Protein AF-A0A7X8FBY0-F1 (afdb_monomer_lite)

pLDDT: mean 75.41, std 21.43, range [30.16, 93.81]

Sequence (161 aa):
MIGLVAEMVIEIESGRVVACEIVNTEKQFLGFVPSEGILTFGRDVLVVDEKIDDLLIESLDQLSEDKLSEGTQEEEEEQSEIEVEAVQVPSEESSSLPQGDGASLFEERQKQFLIGKKVTRTVFSDAGEMLAQEGDIVNLELLEKARVAGKFIELTASVDV

Secondary structure (DSSP, 8-state):
---EEEEEEE-TTT--EEEEEEE-TT--EEEEEEGGGEEEE-SS-EEE-TTGGGT-BS-GGG--S------------------------------------HHHHHHHHHHHHHTTPBBSS-EE-TTS-EEE-TTPBP-HHHHHHHHHTT-HHHHHHTB--

Structure (mmCIF, N/CA/C/O backbone):
data_AF-A0A7X8FBY0-F1
#
_entry.id   AF-A0A7X8FBY0-F1
#
loop_
_atom_site.group_PDB
_atom_site.id
_atom_site.type_symbol
_atom_site.label_atom_id
_atom_site.label_alt_id
_atom_site.label_comp_id
_atom_site.label_asym_id
_atom_site.label_entity_id
_atom_site.label_seq_id
_atom_site.pdbx_PDB_ins_code
_atom_site.Cartn_x
_atom_site.Cartn_y
_atom_site.Cartn_z
_atom_site.occupancy
_atom_site.B_iso_or_equiv
_atom_site.auth_seq_id
_atom_site.auth_comp_id
_atom_site.auth_asym_id
_atom_site.auth_atom_id
_atom_site.pdbx_PDB_model_num
ATOM 1 N N . MET A 1 1 ? -13.975 11.716 13.683 1.00 78.94 1 MET A N 1
ATOM 2 C CA . MET A 1 1 ? -12.783 11.274 12.930 1.00 78.94 1 MET A CA 1
ATOM 3 C C . MET A 1 1 ? -11.763 10.885 13.975 1.00 78.94 1 MET A C 1
ATOM 5 O O . MET A 1 1 ? -11.461 11.733 14.802 1.00 78.94 1 MET A O 1
ATOM 9 N N . ILE A 1 2 ? -11.342 9.622 13.986 1.00 83.19 2 ILE A N 1
ATOM 10 C CA . ILE A 1 2 ? -10.458 9.061 15.024 1.00 83.19 2 ILE A CA 1
ATOM 11 C C . ILE A 1 2 ? -8.972 9.353 14.769 1.00 83.19 2 ILE A C 1
ATOM 13 O O . ILE A 1 2 ? -8.173 9.361 15.691 1.00 83.19 2 ILE A O 1
ATOM 17 N N . GLY A 1 3 ? -8.611 9.648 13.520 1.00 90.75 3 GLY A N 1
ATOM 18 C CA . GLY A 1 3 ? -7.243 9.942 13.115 1.00 90.75 3 GLY A CA 1
ATOM 19 C C . GLY A 1 3 ? -7.079 9.842 11.604 1.00 90.75 3 GLY A C 1
ATOM 20 O O . GLY A 1 3 ? -8.063 9.838 10.856 1.00 90.75 3 GLY A O 1
ATOM 21 N N . LEU A 1 4 ? -5.826 9.764 11.173 1.00 92.75 4 LEU A N 1
ATOM 22 C CA . LEU A 1 4 ? -5.403 9.529 9.799 1.00 92.75 4 LEU A CA 1
ATOM 23 C C . LEU A 1 4 ? -4.729 8.159 9.724 1.00 92.75 4 LEU A C 1
ATOM 25 O O . LEU A 1 4 ? -3.999 7.783 10.637 1.00 92.75 4 LEU A O 1
ATOM 29 N N . VAL A 1 5 ? -4.958 7.428 8.635 1.00 93.75 5 VAL A N 1
ATOM 30 C CA . VAL A 1 5 ? -4.250 6.167 8.385 1.00 93.75 5 VAL A CA 1
ATOM 31 C C . VAL A 1 5 ? -2.848 6.498 7.875 1.00 93.75 5 VAL A C 1
ATOM 33 O O . VAL A 1 5 ? -2.721 7.146 6.835 1.00 93.75 5 VAL A O 1
ATOM 36 N N . ALA A 1 6 ? -1.815 6.085 8.608 1.00 93.50 6 ALA A N 1
ATOM 37 C CA . ALA A 1 6 ? -0.418 6.293 8.231 1.00 93.50 6 ALA A CA 1
ATOM 38 C C . ALA A 1 6 ? 0.124 5.132 7.388 1.00 93.50 6 ALA A C 1
ATOM 40 O O . ALA A 1 6 ? 0.654 5.358 6.300 1.00 93.50 6 ALA A O 1
ATOM 41 N N . GLU A 1 7 ? -0.065 3.896 7.856 1.00 91.56 7 GLU A N 1
ATOM 42 C CA . GLU A 1 7 ? 0.390 2.674 7.188 1.00 91.56 7 GLU A CA 1
ATOM 43 C C . GLU A 1 7 ? -0.685 1.575 7.241 1.00 91.56 7 GLU A C 1
ATOM 45 O O . GLU A 1 7 ? -1.546 1.548 8.123 1.00 91.56 7 GLU A O 1
ATOM 50 N N . MET A 1 8 ? -0.639 0.656 6.272 1.00 93.00 8 MET A N 1
ATOM 51 C CA . MET A 1 8 ? -1.439 -0.570 6.263 1.00 93.00 8 MET A CA 1
ATOM 52 C C . MET A 1 8 ? -0.511 -1.765 6.402 1.00 93.00 8 MET A C 1
ATOM 54 O O . MET A 1 8 ? 0.434 -1.924 5.630 1.00 93.00 8 MET A O 1
ATOM 58 N N . VAL A 1 9 ? -0.815 -2.626 7.360 1.00 92.38 9 VAL A N 1
ATOM 59 C CA . VAL A 1 9 ? -0.072 -3.855 7.597 1.00 92.38 9 VAL A CA 1
ATOM 60 C C . VAL A 1 9 ? -0.722 -4.953 6.772 1.00 92.38 9 VAL A C 1
ATOM 62 O O . VAL A 1 9 ? -1.929 -5.183 6.876 1.00 92.38 9 VAL A O 1
ATOM 65 N N . ILE A 1 10 ? 0.071 -5.616 5.935 1.00 93.00 10 ILE A N 1
ATOM 66 C CA . ILE A 1 10 ? -0.398 -6.647 5.008 1.00 93.00 10 ILE A CA 1
ATOM 67 C C . ILE A 1 10 ? 0.322 -7.953 5.326 1.00 93.00 10 ILE A C 1
ATOM 69 O O . ILE A 1 10 ? 1.550 -7.995 5.391 1.00 93.00 10 ILE A O 1
ATOM 73 N N . GLU A 1 11 ? -0.444 -9.026 5.498 1.00 91.19 11 GLU A N 1
ATOM 74 C CA . GLU A 1 11 ? 0.100 -10.374 5.614 1.00 91.19 11 GLU A CA 1
ATOM 75 C C . GLU A 1 11 ? 0.651 -10.829 4.258 1.00 91.19 11 GLU A C 1
ATOM 77 O O . GLU A 1 11 ? -0.060 -10.835 3.253 1.00 91.19 11 GLU A O 1
ATOM 82 N N . ILE A 1 12 ? 1.922 -11.231 4.225 1.00 89.25 12 ILE A N 1
ATOM 83 C CA . ILE A 1 12 ? 2.640 -11.522 2.975 1.00 89.25 12 ILE A CA 1
ATOM 84 C C . ILE A 1 12 ? 2.080 -12.766 2.273 1.00 89.25 12 ILE A C 1
ATOM 86 O O . ILE A 1 12 ? 2.017 -12.800 1.045 1.00 89.25 12 ILE A O 1
ATOM 90 N N . GLU A 1 13 ? 1.654 -13.779 3.030 1.00 90.88 13 GLU A N 1
ATOM 91 C CA . GLU A 1 13 ? 1.165 -15.034 2.452 1.00 90.88 13 GLU A CA 1
ATOM 92 C C . GLU A 1 13 ? -0.209 -14.878 1.789 1.00 90.88 13 GLU A C 1
ATOM 94 O O . GLU A 1 13 ? -0.425 -15.362 0.677 1.00 90.88 13 GLU A O 1
ATOM 99 N N . SER A 1 14 ? -1.144 -14.194 2.456 1.00 93.12 14 SER A N 1
ATOM 100 C CA . SER A 1 14 ? -2.525 -14.059 1.980 1.00 93.12 14 SER A CA 1
ATOM 101 C C . SER A 1 14 ? -2.784 -12.769 1.196 1.00 93.12 14 SER A C 1
ATOM 103 O O . SER A 1 14 ? -3.790 -12.670 0.489 1.00 93.12 14 SER A O 1
ATOM 105 N N . GLY A 1 15 ? -1.908 -11.770 1.337 1.00 89.75 15 GLY A N 1
ATOM 106 C CA . GLY A 1 15 ? -2.103 -10.415 0.827 1.00 89.75 15 GLY A CA 1
ATOM 107 C C . GLY A 1 15 ? -3.222 -9.643 1.533 1.00 89.75 15 GLY A C 1
ATOM 108 O O . GLY A 1 15 ? -3.656 -8.606 1.029 1.00 89.75 15 GLY A O 1
ATOM 109 N N . ARG A 1 16 ? -3.742 -10.140 2.663 1.00 91.25 16 ARG A N 1
ATOM 110 C CA . ARG A 1 16 ? -4.819 -9.480 3.409 1.00 91.25 16 ARG A CA 1
ATOM 111 C C . ARG A 1 16 ? -4.270 -8.357 4.275 1.00 91.25 16 ARG A C 1
ATOM 113 O O . ARG A 1 16 ? -3.203 -8.476 4.868 1.00 91.25 16 ARG A O 1
ATOM 120 N N . VAL A 1 17 ? -5.045 -7.282 4.382 1.00 93.12 17 VAL A N 1
ATOM 121 C CA . VAL A 1 17 ? -4.794 -6.231 5.372 1.00 93.12 17 VAL A CA 1
ATOM 122 C C . VAL A 1 17 ? -5.112 -6.806 6.747 1.00 93.12 17 VAL A C 1
ATOM 124 O O . VAL A 1 17 ? -6.237 -7.246 6.965 1.00 93.12 17 VAL A O 1
ATOM 127 N N . VAL A 1 18 ? -4.138 -6.799 7.654 1.00 92.88 18 VAL A N 1
ATOM 128 C CA . VAL A 1 18 ? -4.307 -7.289 9.031 1.00 92.88 18 VAL A CA 1
ATOM 129 C C . VAL A 1 18 ? -4.634 -6.159 9.995 1.00 92.88 18 VAL A C 1
ATOM 131 O O . VAL A 1 18 ? -5.464 -6.342 10.882 1.00 92.88 18 VAL A O 1
ATOM 134 N N . ALA A 1 19 ? -4.049 -4.978 9.786 1.00 93.19 19 ALA A N 1
ATOM 135 C CA . ALA A 1 19 ? -4.277 -3.799 10.611 1.00 93.19 19 ALA A CA 1
ATOM 136 C C . ALA A 1 19 ? -3.927 -2.502 9.864 1.00 93.19 19 ALA A C 1
ATOM 138 O O . ALA A 1 19 ? -3.228 -2.518 8.850 1.00 93.19 19 ALA A O 1
ATOM 139 N N . CYS A 1 20 ? -4.405 -1.373 10.378 1.00 93.31 20 CYS A N 1
ATOM 140 C CA . CYS A 1 20 ? -4.071 -0.027 9.916 1.00 93.31 20 CYS A CA 1
ATOM 141 C C . CYS A 1 20 ? -3.468 0.780 11.067 1.00 93.31 20 CYS A C 1
ATOM 143 O O . CYS A 1 20 ? -4.052 0.836 12.144 1.00 93.31 20 CYS A O 1
ATOM 145 N N . GLU A 1 21 ? -2.330 1.426 10.834 1.00 93.25 21 GLU A N 1
ATOM 146 C CA . GLU A 1 21 ? -1.730 2.364 11.780 1.00 93.25 21 GLU A CA 1
ATOM 147 C C . GLU A 1 21 ? -2.497 3.687 11.755 1.00 93.25 21 GLU A C 1
ATOM 149 O O . GLU A 1 21 ? -2.661 4.297 10.693 1.00 93.25 21 GLU A O 1
ATOM 154 N N . ILE A 1 22 ? -2.944 4.139 12.923 1.00 92.81 22 ILE A N 1
ATOM 155 C CA . ILE A 1 22 ? -3.653 5.400 13.099 1.00 92.81 22 ILE A CA 1
ATOM 156 C C . ILE A 1 22 ? -2.742 6.409 13.789 1.00 92.81 22 ILE A C 1
ATOM 158 O O . ILE A 1 22 ? -2.128 6.131 14.820 1.00 92.81 22 ILE A O 1
ATOM 162 N N . VAL A 1 23 ? -2.708 7.614 13.226 1.00 93.25 23 VAL A N 1
ATOM 163 C CA . VAL A 1 23 ? -2.002 8.768 13.782 1.00 93.25 23 VAL A CA 1
ATOM 164 C C . VAL A 1 23 ? -2.946 9.949 13.974 1.00 93.25 23 VAL A C 1
ATOM 166 O O . VAL A 1 23 ? -3.963 10.079 13.285 1.00 93.25 23 VAL A O 1
ATOM 169 N N . ASN A 1 24 ? -2.605 10.855 14.889 1.00 92.00 24 ASN A N 1
ATOM 170 C CA . ASN A 1 24 ? -3.317 12.128 15.005 1.00 92.00 24 ASN A CA 1
ATOM 171 C C . ASN A 1 24 ? -2.918 13.122 13.891 1.00 92.00 24 ASN A C 1
ATOM 173 O O . ASN A 1 24 ? -2.074 12.855 13.033 1.00 92.00 24 ASN A O 1
ATOM 177 N N . THR A 1 25 ? -3.507 14.319 13.924 1.00 90.00 25 THR A N 1
ATOM 178 C CA . THR A 1 25 ? -3.203 15.416 12.986 1.00 90.00 25 THR A CA 1
ATOM 179 C C . THR A 1 25 ? -1.739 15.875 13.040 1.00 90.00 25 THR A C 1
ATOM 181 O O . THR A 1 25 ? -1.224 16.417 12.064 1.00 90.00 25 THR A O 1
ATOM 184 N N . GLU A 1 26 ? -1.054 15.641 14.158 1.00 91.44 26 GLU A N 1
ATOM 185 C CA . GLU A 1 26 ? 0.365 15.948 14.370 1.00 91.44 26 GLU A CA 1
ATOM 186 C C . GLU A 1 26 ? 1.282 14.759 14.022 1.00 91.44 26 GLU A C 1
ATOM 188 O O . GLU A 1 26 ? 2.479 14.803 14.297 1.00 91.44 26 GLU A O 1
ATOM 193 N N . LYS A 1 27 ? 0.738 13.714 13.375 1.00 85.56 27 LYS A N 1
ATOM 194 C CA . LYS A 1 27 ? 1.422 12.460 13.008 1.00 85.56 27 LYS A CA 1
ATOM 195 C C . LYS A 1 27 ? 1.959 11.659 14.198 1.00 85.56 27 LYS A C 1
ATOM 197 O O . LYS A 1 27 ? 2.891 10.876 14.042 1.00 85.56 27 LYS A O 1
ATOM 202 N N . GLN A 1 28 ? 1.399 11.854 15.384 1.00 89.19 28 GLN A N 1
ATOM 203 C CA . GLN A 1 28 ? 1.769 11.065 16.549 1.00 89.19 28 GLN A CA 1
ATOM 204 C C . GLN A 1 28 ? 1.030 9.731 16.566 1.00 89.19 28 GLN A C 1
ATOM 206 O O . GLN A 1 28 ? -0.163 9.669 16.261 1.00 89.19 28 GLN A O 1
ATOM 211 N N . PHE A 1 29 ? 1.782 8.725 17.012 1.00 89.38 29 PHE A N 1
ATOM 212 C CA . PHE A 1 29 ? 1.365 7.407 17.477 1.00 89.38 29 PHE A CA 1
ATOM 213 C C . PHE A 1 29 ? -0.017 7.365 18.140 1.00 89.38 29 PHE A C 1
ATOM 215 O O . PHE A 1 29 ? -0.072 7.836 19.272 1.00 89.38 29 PHE A O 1
ATOM 222 N N . LEU A 1 30 ? -1.088 6.835 17.530 1.00 89.00 30 LEU A N 1
ATOM 223 C CA . LEU A 1 30 ? -2.338 6.569 18.268 1.00 89.00 30 LEU A CA 1
ATOM 224 C C . LEU A 1 30 ? -2.573 5.083 18.542 1.00 89.00 30 LEU A C 1
ATOM 226 O O . LEU A 1 30 ? -3.097 4.749 19.597 1.00 89.00 30 LEU A O 1
ATOM 230 N N . GLY A 1 31 ? -2.198 4.207 17.614 1.00 89.50 31 GLY A N 1
ATOM 231 C CA . GLY A 1 31 ? -2.413 2.769 17.748 1.00 89.50 31 GLY A CA 1
ATOM 232 C C . GLY A 1 31 ? -2.680 2.099 16.408 1.00 89.50 31 GLY A C 1
ATOM 233 O O . GLY A 1 31 ? -2.781 2.753 15.367 1.00 89.50 31 GLY A O 1
ATOM 234 N N . PHE A 1 32 ? -2.838 0.782 16.438 1.00 91.50 32 PHE A N 1
ATOM 235 C CA . PHE A 1 32 ? -3.289 -0.004 15.300 1.00 91.50 32 PHE A CA 1
ATOM 236 C C . PHE A 1 32 ? -4.769 -0.341 15.432 1.00 91.50 32 PHE A C 1
ATOM 238 O O . PHE A 1 32 ? -5.240 -0.746 16.491 1.00 91.50 32 PHE A O 1
ATOM 245 N N . VAL A 1 33 ? -5.480 -0.231 14.316 1.00 92.75 33 VAL A N 1
ATOM 246 C CA . VAL A 1 33 ? -6.843 -0.727 14.147 1.00 92.75 33 VAL A CA 1
ATOM 247 C C . VAL A 1 33 ? -6.784 -2.074 13.427 1.00 92.75 33 VAL A C 1
ATOM 249 O O . VAL A 1 33 ? -6.405 -2.099 12.251 1.00 92.75 33 VAL A O 1
ATOM 252 N N . PRO A 1 34 ? -7.156 -3.188 14.081 1.00 91.94 34 PRO A N 1
ATOM 253 C CA . PRO A 1 34 ? -7.252 -4.492 13.437 1.00 91.94 34 PRO A CA 1
ATOM 254 C C . PRO A 1 34 ? -8.282 -4.493 12.306 1.00 91.94 34 PRO A C 1
ATOM 256 O O . PRO A 1 34 ? -9.298 -3.799 12.366 1.00 91.94 34 PRO A O 1
ATOM 259 N N . SER A 1 35 ? -8.051 -5.321 11.290 1.00 90.38 35 SER A N 1
ATOM 260 C CA . SER A 1 35 ? -8.943 -5.464 10.131 1.00 90.38 35 SER A CA 1
ATOM 261 C C . SER A 1 35 ? -10.376 -5.867 10.493 1.00 90.38 35 SER A C 1
ATOM 263 O O . SER A 1 35 ? -11.305 -5.498 9.780 1.00 90.38 35 SER A O 1
ATOM 265 N N . GLU A 1 36 ? -10.567 -6.544 11.626 1.00 88.62 36 GLU A N 1
ATOM 266 C CA . GLU A 1 36 ? -11.873 -6.920 12.184 1.00 88.62 36 GLU A CA 1
ATOM 267 C C . GLU A 1 36 ? -12.714 -5.709 12.608 1.00 88.62 36 GLU A C 1
ATOM 269 O O . GLU A 1 36 ? -13.938 -5.734 12.495 1.00 88.62 36 GLU A O 1
ATOM 274 N N . GLY A 1 37 ? -12.062 -4.631 13.056 1.00 88.00 37 GLY A N 1
ATOM 275 C CA . GLY A 1 37 ? -12.710 -3.370 13.414 1.00 88.00 37 GLY A CA 1
ATOM 276 C C . GLY A 1 37 ? -12.992 -2.463 12.212 1.00 88.00 37 GLY A C 1
ATOM 277 O O . GLY A 1 37 ? -13.576 -1.392 12.380 1.00 88.00 37 GLY A O 1
ATOM 278 N N . ILE A 1 38 ? -12.581 -2.855 10.999 1.00 91.88 38 ILE A N 1
ATOM 279 C CA . ILE A 1 38 ? -12.749 -2.064 9.777 1.00 91.88 38 ILE A CA 1
ATOM 280 C C . ILE A 1 38 ? -14.000 -2.524 9.028 1.00 91.88 38 ILE A C 1
ATOM 282 O O . ILE A 1 38 ? -14.086 -3.643 8.530 1.00 91.88 38 ILE A O 1
ATOM 286 N N . LEU A 1 39 ? -14.956 -1.612 8.866 1.00 92.38 39 LEU A N 1
ATOM 287 C CA . LEU A 1 39 ? -16.210 -1.871 8.162 1.00 92.38 39 LEU A CA 1
ATOM 288 C C . LEU A 1 39 ? -16.087 -1.642 6.655 1.00 92.38 39 LEU A C 1
ATOM 290 O O . LEU A 1 39 ? -16.737 -2.321 5.859 1.00 92.38 39 LEU A O 1
ATOM 294 N N . THR A 1 40 ? -15.318 -0.638 6.224 1.00 93.81 40 THR A N 1
ATOM 295 C CA . THR A 1 40 ? -15.180 -0.306 4.797 1.00 93.81 40 THR A CA 1
ATOM 296 C C . THR A 1 40 ? -13.866 0.407 4.492 1.00 93.81 40 THR A C 1
ATOM 298 O O . THR A 1 40 ? -13.507 1.386 5.146 1.00 93.81 40 THR A O 1
ATOM 301 N N . PHE A 1 41 ? -13.212 -0.027 3.413 1.00 93.75 41 PHE A N 1
ATOM 302 C CA . PHE A 1 41 ? -12.084 0.663 2.791 1.00 93.75 41 PHE A CA 1
ATOM 303 C C . PHE A 1 41 ? -12.585 1.558 1.653 1.00 93.75 41 PHE A C 1
ATOM 305 O O . PHE A 1 41 ? -12.887 1.088 0.554 1.00 93.75 41 PHE A O 1
ATOM 312 N N . GLY A 1 42 ? -12.719 2.854 1.924 1.00 92.44 42 GLY A N 1
ATOM 313 C CA . GLY A 1 42 ? -12.993 3.861 0.906 1.00 92.44 42 GLY A CA 1
ATOM 314 C C . GLY A 1 42 ? -11.706 4.421 0.300 1.00 92.44 42 GLY A C 1
ATOM 315 O O . GLY A 1 42 ? -10.611 4.219 0.815 1.00 92.44 42 GLY A O 1
ATOM 316 N N . ARG A 1 43 ? -11.845 5.176 -0.795 1.00 91.88 43 ARG A N 1
ATOM 317 C CA . ARG A 1 43 ? -10.707 5.844 -1.449 1.00 91.88 43 ARG A CA 1
ATOM 318 C C . ARG A 1 43 ? -10.046 6.890 -0.548 1.00 91.88 43 ARG A C 1
ATOM 320 O O . ARG A 1 43 ? -8.829 6.976 -0.508 1.00 91.88 43 ARG A O 1
ATOM 327 N N . ASP A 1 44 ? -10.868 7.690 0.128 1.00 92.12 44 ASP A N 1
ATOM 328 C CA . ASP A 1 44 ? -10.413 8.829 0.935 1.00 92.12 44 ASP A CA 1
ATOM 329 C C . ASP A 1 44 ? -10.695 8.630 2.436 1.00 92.12 44 ASP A C 1
ATOM 331 O O . ASP A 1 44 ? -10.226 9.403 3.265 1.00 92.12 44 ASP A O 1
ATOM 335 N N . VAL A 1 45 ? -11.508 7.627 2.792 1.00 91.38 45 VAL A N 1
ATOM 336 C CA . VAL A 1 45 ? -12.015 7.419 4.155 1.00 91.38 45 VAL A CA 1
ATOM 337 C C . VAL A 1 45 ? -12.030 5.931 4.483 1.00 91.38 45 VAL A C 1
ATOM 339 O O . VAL A 1 45 ? -12.559 5.130 3.713 1.00 91.38 45 VAL A O 1
ATOM 342 N N . LEU A 1 46 ? -11.504 5.586 5.655 1.00 92.44 46 LEU A N 1
ATOM 343 C CA . LEU A 1 46 ? -11.671 4.287 6.297 1.00 92.44 46 LEU A CA 1
ATOM 344 C C . LEU A 1 46 ? -12.834 4.387 7.292 1.00 92.44 46 LEU A C 1
ATOM 346 O O . LEU A 1 46 ? -12.844 5.289 8.132 1.00 92.44 46 LEU A O 1
ATOM 350 N N . VAL A 1 47 ? -13.817 3.493 7.191 1.00 91.94 47 VAL A N 1
ATOM 351 C CA . VAL A 1 47 ? -14.923 3.419 8.155 1.00 91.94 47 VAL A CA 1
ATOM 352 C C . VAL A 1 47 ? -14.655 2.255 9.093 1.00 91.94 47 VAL A C 1
ATOM 354 O O . VAL A 1 47 ? -14.435 1.135 8.635 1.00 91.94 47 VAL A O 1
ATOM 357 N N . VAL A 1 48 ? -14.683 2.534 10.390 1.00 91.38 48 VAL A N 1
ATOM 358 C CA . VAL A 1 48 ? -14.431 1.577 11.472 1.00 91.38 48 VAL A CA 1
ATOM 359 C C . VAL A 1 48 ? -15.661 1.466 12.366 1.00 91.38 48 VAL A C 1
ATOM 361 O O . VAL A 1 48 ? -16.532 2.339 12.314 1.00 91.38 48 VAL A O 1
ATOM 364 N N . ASP A 1 49 ? -15.745 0.392 13.145 1.00 88.69 49 ASP A N 1
ATOM 365 C CA . ASP A 1 49 ? -16.805 0.212 14.141 1.00 88.69 49 ASP A CA 1
ATOM 366 C C . ASP A 1 49 ? -16.749 1.311 15.222 1.00 88.69 49 ASP A C 1
ATOM 368 O O . ASP A 1 49 ? -15.714 1.935 15.453 1.00 88.69 49 ASP A O 1
ATOM 372 N N . GLU A 1 50 ? -17.871 1.580 15.886 1.00 81.00 50 GLU A N 1
ATOM 373 C CA . GLU A 1 50 ? -17.970 2.626 16.910 1.00 81.00 50 GLU A CA 1
ATOM 374 C C . GLU A 1 50 ? -17.191 2.269 18.184 1.00 81.00 50 GLU A C 1
ATOM 376 O O . GLU A 1 50 ? -16.791 3.164 18.922 1.00 81.00 50 GLU A O 1
ATOM 381 N N . LYS A 1 51 ? -16.932 0.978 18.426 1.00 79.69 51 LYS A N 1
ATOM 382 C CA . LYS A 1 51 ? -16.169 0.483 19.587 1.00 79.69 51 LYS A CA 1
ATOM 383 C C . LYS A 1 51 ? -14.669 0.375 19.319 1.00 79.69 51 LYS A C 1
ATOM 385 O O . LYS A 1 51 ? -13.993 -0.485 19.876 1.00 79.69 51 LYS A O 1
ATOM 390 N N . ILE A 1 52 ? -14.148 1.202 18.418 1.00 76.50 52 ILE A N 1
ATOM 391 C CA . ILE A 1 52 ? -12.754 1.094 17.994 1.00 76.50 52 ILE A CA 1
ATOM 392 C C . ILE A 1 52 ? -11.769 1.504 19.087 1.00 76.50 52 ILE A C 1
ATOM 394 O O . ILE A 1 52 ? -10.687 0.937 19.136 1.00 76.50 52 ILE A O 1
ATOM 398 N N . ASP A 1 53 ? -12.145 2.416 19.988 1.00 72.56 53 ASP A N 1
ATOM 399 C CA . ASP A 1 53 ? -11.280 2.854 21.092 1.00 72.56 53 ASP A CA 1
ATOM 400 C C . ASP A 1 53 ? -10.864 1.681 22.001 1.00 72.56 53 ASP A C 1
ATOM 402 O O . ASP A 1 53 ? -9.748 1.665 22.510 1.00 72.56 53 ASP A O 1
ATOM 406 N N . ASP A 1 54 ? -11.718 0.659 22.120 1.00 73.69 54 ASP A N 1
ATOM 407 C CA . ASP A 1 54 ? -11.443 -0.571 22.876 1.00 73.69 54 ASP A CA 1
ATOM 408 C C . ASP A 1 54 ? -10.620 -1.602 22.074 1.00 73.69 54 ASP A C 1
ATOM 410 O O . ASP A 1 54 ? -10.097 -2.564 22.634 1.00 73.69 54 ASP A O 1
ATOM 414 N N . LEU A 1 55 ? -10.542 -1.431 20.750 1.00 70.75 55 LEU A N 1
ATOM 415 C CA . LEU A 1 55 ? -9.866 -2.325 19.803 1.00 70.75 55 LEU A CA 1
ATOM 416 C C . LEU A 1 55 ? -8.519 -1.766 19.322 1.00 70.75 55 LEU A C 1
ATOM 418 O O . LEU A 1 55 ? -7.820 -2.444 18.567 1.00 70.75 55 LEU A O 1
ATOM 422 N N . LEU A 1 56 ? -8.163 -0.539 19.721 1.00 81.31 56 LEU A N 1
ATOM 423 C CA . LEU A 1 56 ? -6.849 0.029 19.450 1.00 81.31 56 LEU A CA 1
ATOM 424 C C . LEU A 1 56 ? -5.802 -0.756 20.231 1.00 81.31 56 LEU A C 1
ATOM 426 O O . LEU A 1 56 ? -5.823 -0.817 21.457 1.00 81.31 56 LEU A O 1
ATOM 430 N N . ILE A 1 57 ? -4.853 -1.323 19.501 1.00 85.19 57 ILE A N 1
ATOM 431 C CA . ILE A 1 57 ? -3.715 -2.024 20.087 1.00 85.19 57 ILE A CA 1
ATOM 432 C C . ILE A 1 57 ? -2.443 -1.215 19.858 1.00 85.19 57 ILE A C 1
ATOM 434 O O . ILE A 1 57 ? -2.256 -0.592 18.812 1.00 85.19 57 ILE A O 1
ATOM 438 N N . GLU A 1 58 ? -1.535 -1.248 20.824 1.00 84.19 58 GLU A N 1
ATOM 439 C CA . GLU A 1 58 ? -0.256 -0.536 20.722 1.00 84.19 58 GLU A CA 1
ATOM 440 C C . GLU A 1 58 ? 0.778 -1.315 19.893 1.00 84.19 58 GLU A C 1
ATOM 442 O O . GLU A 1 58 ? 1.665 -0.716 19.288 1.00 84.19 58 GLU A O 1
ATOM 447 N N . SER A 1 59 ? 0.628 -2.641 19.804 1.00 76.50 59 SER A N 1
ATOM 448 C CA . SER A 1 59 ? 1.555 -3.533 19.099 1.00 76.50 59 SER A CA 1
ATOM 449 C C . SER A 1 59 ? 0.817 -4.618 18.323 1.00 76.50 59 SER A C 1
ATOM 451 O O . SER A 1 59 ? -0.114 -5.236 18.836 1.00 76.50 59 SER A O 1
ATOM 453 N N . LEU A 1 60 ? 1.290 -4.911 17.109 1.00 76.25 60 LEU A N 1
ATOM 454 C CA . LEU A 1 60 ? 0.727 -5.940 16.222 1.00 76.25 60 LEU A CA 1
ATOM 455 C C . LEU A 1 60 ? 0.844 -7.365 16.773 1.00 76.25 60 LEU A C 1
ATOM 457 O O . LEU A 1 60 ? 0.044 -8.216 16.403 1.00 76.25 60 LEU A O 1
ATOM 461 N N . ASP A 1 61 ? 1.785 -7.620 17.686 1.00 72.12 61 ASP A N 1
ATOM 462 C CA . ASP A 1 61 ? 1.952 -8.923 18.349 1.00 72.12 61 ASP A CA 1
ATOM 463 C C . ASP A 1 61 ? 0.727 -9.333 19.185 1.00 72.12 61 ASP A C 1
ATOM 465 O O . ASP A 1 61 ? 0.587 -10.491 19.572 1.00 72.12 61 ASP A O 1
ATOM 469 N N . GLN A 1 62 ? -0.172 -8.384 19.465 1.00 66.25 62 GLN A N 1
ATOM 470 C CA . GLN A 1 62 ? -1.427 -8.629 20.168 1.00 66.25 62 GLN A CA 1
ATOM 471 C C . GLN A 1 62 ? -2.544 -9.137 19.235 1.00 66.25 62 GLN A C 1
ATOM 473 O O . GLN A 1 62 ? -3.594 -9.542 19.734 1.00 66.25 62 GLN A O 1
ATOM 478 N N . LEU A 1 63 ? -2.327 -9.196 17.907 1.00 64.75 63 LEU A N 1
ATOM 479 C CA . LEU A 1 63 ? -3.193 -9.944 16.983 1.00 64.75 63 LEU A CA 1
ATOM 480 C C . LEU A 1 63 ? -2.970 -11.443 17.206 1.00 64.75 63 LEU A C 1
ATOM 482 O O . LEU A 1 63 ? -2.168 -12.091 16.538 1.00 64.75 63 LEU A O 1
ATOM 486 N N . SER A 1 64 ? -3.705 -12.002 18.156 1.00 54.19 64 SER A N 1
ATOM 487 C CA . SER A 1 64 ? -3.877 -13.444 18.293 1.00 54.19 64 SER A CA 1
ATOM 488 C C . SER A 1 64 ? -5.372 -13.743 18.324 1.00 54.19 64 SER A C 1
ATOM 490 O O . SER A 1 64 ? -6.130 -13.076 19.026 1.00 54.19 64 SER A O 1
ATOM 492 N N . GLU A 1 65 ? -5.791 -14.697 17.492 1.00 51.09 65 GLU A N 1
ATOM 493 C CA . GLU A 1 65 ? -7.181 -15.102 17.258 1.00 51.09 65 GLU A CA 1
ATOM 494 C C . GLU A 1 65 ? -7.823 -15.725 18.511 1.00 51.09 65 GLU A C 1
ATOM 496 O O . GLU A 1 65 ? -8.016 -16.931 18.539 1.00 51.09 65 GLU A O 1
ATOM 501 N N . ASP A 1 66 ? -8.127 -14.960 19.562 1.00 43.19 66 ASP A N 1
ATOM 502 C CA . ASP A 1 66 ? -9.153 -15.325 20.553 1.00 43.19 66 ASP A CA 1
ATOM 503 C C . ASP A 1 66 ? -9.343 -14.199 21.581 1.00 43.19 66 ASP A C 1
ATOM 505 O O . ASP A 1 66 ? -8.574 -14.147 22.534 1.00 43.19 66 ASP A O 1
ATOM 509 N N . LYS A 1 67 ? -10.352 -13.319 21.427 1.00 40.25 67 LYS A N 1
ATOM 510 C CA . LYS A 1 67 ? -11.080 -12.676 22.553 1.00 40.25 67 LYS A CA 1
ATOM 511 C C . LYS A 1 67 ? -12.504 -12.256 22.160 1.00 40.25 67 LYS A C 1
ATOM 513 O O . LYS A 1 67 ? -12.844 -11.077 22.120 1.00 40.25 67 LYS A O 1
ATOM 518 N N . LEU A 1 68 ? -13.383 -13.244 21.981 1.00 43.66 68 LEU A N 1
ATOM 519 C CA . LEU A 1 68 ? -14.777 -13.101 22.416 1.00 43.66 68 LEU A CA 1
ATO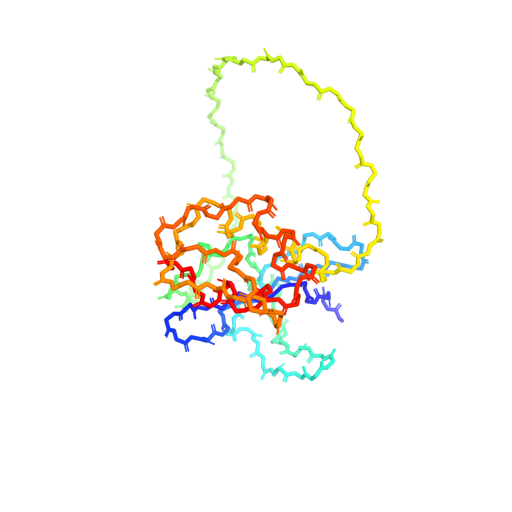M 520 C C . LEU A 1 68 ? -14.883 -13.683 23.830 1.00 43.66 68 LEU A C 1
ATOM 522 O O . LEU A 1 68 ? -14.879 -14.899 23.972 1.00 43.66 68 LEU A O 1
ATOM 526 N N . SER A 1 69 ? -14.996 -12.828 24.851 1.00 38.31 69 SER A N 1
ATOM 527 C CA . SER A 1 69 ? -15.843 -13.029 26.044 1.00 38.31 69 SER A CA 1
ATOM 528 C C . SER A 1 69 ? -15.453 -12.046 27.157 1.00 38.31 69 SER A C 1
ATOM 530 O O . SER A 1 69 ? -14.417 -12.199 27.790 1.00 38.31 69 SER A O 1
ATOM 532 N N . GLU A 1 70 ? -16.330 -11.062 27.360 1.00 38.25 70 GLU A N 1
ATOM 533 C CA . GLU A 1 70 ? -16.750 -10.418 28.619 1.00 38.25 70 GLU A CA 1
ATOM 534 C C . GLU A 1 70 ? -15.749 -10.194 29.779 1.00 38.25 70 GLU A C 1
ATOM 536 O O . GLU A 1 70 ? -15.282 -11.134 30.411 1.00 38.25 70 GLU A O 1
ATOM 541 N N . GLY A 1 71 ? -15.660 -8.925 30.215 1.00 31.00 71 GLY A N 1
ATOM 542 C CA . GLY A 1 71 ? -15.898 -8.580 31.628 1.00 31.00 71 GLY A CA 1
ATOM 543 C C . GLY A 1 71 ? -14.717 -8.082 32.477 1.00 31.00 71 GLY A C 1
ATOM 544 O O . GLY A 1 71 ? -13.999 -8.883 33.052 1.00 31.00 71 GLY A O 1
ATOM 545 N N . THR A 1 72 ? -14.653 -6.752 32.637 1.00 30.16 72 THR A N 1
ATOM 546 C CA . THR A 1 72 ? -14.624 -5.993 33.916 1.00 30.16 72 THR A CA 1
ATOM 547 C C . THR A 1 72 ? -13.498 -6.183 34.965 1.00 30.16 72 THR A C 1
ATOM 549 O O . THR A 1 72 ? -13.258 -7.285 35.441 1.00 30.16 72 THR A O 1
ATOM 552 N N . GLN A 1 73 ? -13.028 -5.011 35.452 1.00 33.03 73 GLN A N 1
ATOM 553 C CA . GLN A 1 73 ? -12.273 -4.661 36.687 1.00 33.03 73 GLN A CA 1
ATOM 554 C C . GLN A 1 73 ? -10.740 -4.803 36.622 1.00 33.03 73 GLN A C 1
ATOM 556 O O . GLN A 1 73 ? -10.222 -5.885 36.385 1.00 33.03 73 GLN A O 1
ATOM 561 N N . GLU A 1 74 ? -9.999 -3.686 36.558 1.00 34.50 74 GLU A N 1
ATOM 562 C CA . GLU A 1 74 ? -9.601 -2.740 37.638 1.00 34.50 74 GLU A CA 1
ATOM 563 C C . GLU A 1 74 ? -8.442 -3.268 38.500 1.00 34.50 74 GLU A C 1
ATOM 565 O O . GLU A 1 74 ? -8.627 -4.255 39.200 1.00 34.50 74 GLU A O 1
ATOM 570 N N . GLU A 1 75 ? -7.320 -2.521 38.440 1.00 36.75 75 GLU A N 1
ATOM 571 C CA . GLU A 1 75 ? -6.304 -2.258 39.489 1.00 36.75 75 GLU A CA 1
ATOM 572 C C . GLU A 1 75 ? -5.538 -3.498 40.034 1.00 36.75 75 GLU A C 1
ATOM 574 O O . GLU A 1 75 ? -6.076 -4.579 40.206 1.00 36.75 75 GLU A O 1
ATOM 579 N N . GLU A 1 76 ? -4.230 -3.504 40.289 1.00 32.69 76 GLU A N 1
ATOM 580 C CA . GLU A 1 76 ? -3.365 -2.496 40.894 1.00 32.69 76 GLU A CA 1
ATOM 581 C C . GLU A 1 76 ? -1.885 -2.955 40.760 1.00 32.69 76 GLU A C 1
ATOM 583 O O . GLU A 1 76 ? -1.586 -4.083 40.365 1.00 32.69 76 GLU A O 1
ATOM 588 N N . GLU A 1 77 ? -0.989 -2.026 41.078 1.00 33.78 77 GLU A N 1
ATOM 589 C CA . GLU A 1 77 ? 0.480 -2.038 41.117 1.00 33.78 77 GLU A CA 1
ATOM 590 C C . GLU A 1 77 ? 1.165 -3.295 41.708 1.00 33.78 77 GLU A C 1
ATOM 592 O O . GLU A 1 77 ? 0.669 -3.897 42.651 1.00 33.78 77 GLU A O 1
ATOM 597 N N . GLU A 1 78 ? 2.388 -3.618 41.256 1.00 31.38 78 GLU A N 1
ATOM 598 C CA . GLU A 1 78 ? 3.580 -3.484 42.117 1.00 31.38 78 GLU A CA 1
ATOM 599 C C . GLU A 1 78 ? 4.904 -3.749 41.381 1.00 31.38 78 GLU A C 1
ATOM 601 O O . GLU A 1 78 ? 5.023 -4.509 40.420 1.00 31.38 78 GLU A O 1
ATOM 606 N N . GLN A 1 79 ? 5.901 -3.027 41.875 1.00 33.34 79 GLN A N 1
ATOM 607 C CA . GLN A 1 79 ? 7.241 -2.798 41.364 1.00 33.34 79 GLN A CA 1
ATOM 608 C C . GLN A 1 79 ? 8.157 -4.025 41.469 1.00 33.34 79 GLN A C 1
ATOM 610 O O . GLN A 1 79 ? 8.080 -4.811 42.408 1.00 33.34 79 GLN A O 1
ATOM 615 N N . SER A 1 80 ? 9.135 -4.107 40.566 1.00 35.22 80 SER A N 1
ATOM 616 C CA . SER A 1 80 ? 10.362 -4.877 40.786 1.00 35.22 80 SER A CA 1
ATOM 617 C C . SER A 1 80 ? 11.487 -4.319 39.915 1.00 35.22 80 SER A C 1
ATOM 619 O O . SER A 1 80 ? 11.759 -4.786 38.812 1.00 35.22 80 SER A O 1
ATOM 621 N N . GLU A 1 81 ? 12.119 -3.292 40.463 1.00 31.78 81 GLU A N 1
ATOM 622 C CA . GLU A 1 81 ? 13.491 -2.844 40.235 1.00 31.78 81 GLU A CA 1
ATOM 623 C C . GLU A 1 81 ? 14.471 -4.010 40.005 1.00 31.78 81 GLU A C 1
ATOM 625 O O . GLU A 1 81 ? 14.540 -4.891 40.851 1.00 31.78 81 GLU A O 1
ATOM 630 N N . ILE A 1 82 ? 15.243 -3.994 38.909 1.00 34.38 82 ILE A N 1
ATOM 631 C CA . ILE A 1 82 ? 16.648 -4.446 38.870 1.00 34.38 82 ILE A CA 1
ATOM 632 C C . ILE A 1 82 ? 17.403 -3.506 37.919 1.00 34.38 82 ILE A C 1
ATOM 634 O O . ILE A 1 82 ? 17.169 -3.454 36.711 1.00 34.38 82 ILE A O 1
ATOM 638 N N . GLU A 1 83 ? 18.327 -2.779 38.527 1.00 34.59 83 GLU A N 1
ATOM 639 C CA . GLU A 1 83 ? 19.399 -1.983 37.949 1.00 34.59 83 GLU A CA 1
ATOM 640 C C . GLU A 1 83 ? 20.559 -2.896 37.517 1.00 34.59 83 GLU A C 1
ATOM 642 O O . GLU A 1 83 ? 20.967 -3.759 38.289 1.00 34.59 83 GLU A O 1
ATOM 647 N N . VAL A 1 84 ? 21.114 -2.688 36.316 1.00 33.50 84 VAL A N 1
ATOM 648 C CA . VAL A 1 84 ? 22.558 -2.831 36.042 1.00 33.50 84 VAL A CA 1
ATOM 649 C C . VAL A 1 84 ? 22.956 -1.996 34.814 1.00 33.50 84 VAL A C 1
ATOM 651 O O . VAL A 1 84 ? 22.558 -2.272 33.684 1.00 33.50 84 VAL A O 1
ATOM 654 N N . GLU A 1 85 ? 23.759 -0.965 35.096 1.00 33.22 85 GLU A N 1
ATOM 655 C CA . GLU A 1 85 ? 24.829 -0.354 34.282 1.00 33.22 85 GLU A CA 1
ATOM 656 C C . GLU A 1 85 ? 25.412 -1.259 33.175 1.00 33.22 85 GLU A C 1
ATOM 658 O O . GLU A 1 85 ? 25.527 -2.466 33.346 1.00 33.22 85 GLU A O 1
ATOM 663 N N . ALA A 1 86 ? 25.961 -0.795 32.054 1.00 33.41 86 ALA A N 1
ATOM 664 C CA . ALA A 1 86 ? 26.285 0.517 31.497 1.00 33.41 86 ALA A CA 1
ATOM 665 C C . ALA A 1 86 ? 26.730 0.266 30.038 1.00 33.41 86 ALA A C 1
ATOM 667 O O . ALA A 1 86 ? 27.228 -0.817 29.761 1.00 33.41 86 ALA A O 1
ATOM 668 N N . VAL A 1 87 ? 26.626 1.257 29.143 1.00 31.27 87 VAL A N 1
ATOM 669 C CA . VAL A 1 87 ? 27.720 1.745 28.266 1.00 31.27 87 VAL A CA 1
ATOM 670 C C . VAL A 1 87 ? 27.230 3.039 27.597 1.00 31.27 87 VAL A C 1
ATOM 672 O O . VAL A 1 87 ? 26.331 3.031 26.763 1.00 31.27 87 VAL A O 1
ATOM 675 N N . GLN A 1 88 ? 27.854 4.159 27.966 1.00 40.78 88 GLN A N 1
ATOM 676 C CA . GLN A 1 88 ? 27.875 5.406 27.197 1.00 40.78 88 GLN A CA 1
ATOM 677 C C . GLN A 1 88 ? 29.039 5.357 26.208 1.00 40.78 88 GLN A C 1
ATOM 679 O O . GLN A 1 88 ? 30.122 4.956 26.619 1.00 40.78 88 GLN A O 1
ATOM 684 N N . VAL A 1 89 ? 28.860 5.861 24.984 1.00 41.19 89 VAL A N 1
ATOM 685 C CA . VAL A 1 89 ? 29.573 7.045 24.447 1.00 41.19 89 VAL A CA 1
ATOM 686 C C . VAL A 1 89 ? 28.950 7.471 23.094 1.00 41.19 89 VAL A C 1
ATOM 688 O O . VAL A 1 89 ? 28.244 6.675 22.478 1.00 41.19 89 VAL A O 1
ATOM 691 N N . PRO A 1 90 ? 29.134 8.735 22.660 1.00 46.69 90 PRO A N 1
ATOM 692 C CA . PRO A 1 90 ? 28.126 9.528 21.969 1.00 46.69 90 PRO A CA 1
ATOM 693 C C . PRO A 1 90 ? 28.481 9.814 20.502 1.00 46.69 90 PRO A C 1
ATOM 695 O O . PRO A 1 90 ? 29.636 9.722 20.086 1.00 46.69 90 PRO A O 1
ATOM 698 N N . SER A 1 91 ? 27.506 10.300 19.738 1.00 37.19 91 SER A N 1
ATOM 699 C CA . SER A 1 91 ? 27.759 11.334 18.732 1.00 37.19 91 SER A CA 1
ATOM 700 C C . SER A 1 91 ? 26.499 12.145 18.493 1.00 37.19 91 SER A C 1
ATOM 702 O O . SER A 1 91 ? 25.432 11.615 18.195 1.00 37.19 91 SER A O 1
ATOM 704 N N . GLU A 1 92 ? 26.669 13.441 18.702 1.00 41.84 92 GLU A N 1
ATOM 705 C CA . GLU A 1 92 ? 25.754 14.505 18.347 1.00 41.84 92 GLU A CA 1
ATOM 706 C C . GLU A 1 92 ? 25.716 14.712 16.822 1.00 41.84 92 GLU A C 1
ATOM 708 O O . GLU A 1 92 ? 26.600 14.280 16.085 1.00 41.84 92 GLU A O 1
ATOM 713 N N . GLU A 1 93 ? 24.715 15.495 16.424 1.00 38.69 93 GLU A N 1
ATOM 714 C CA . GLU A 1 93 ? 24.657 16.333 15.223 1.00 38.69 93 GLU A CA 1
ATOM 715 C C . GLU A 1 93 ? 23.894 15.788 14.003 1.00 38.69 93 GLU A C 1
ATOM 717 O O . GLU A 1 93 ? 24.422 15.219 13.054 1.00 38.69 93 GLU A O 1
ATOM 722 N N . SER A 1 94 ? 22.608 16.149 14.012 1.00 45.34 94 SER A N 1
ATOM 723 C CA . SER A 1 94 ? 22.016 17.005 12.981 1.00 45.34 94 SER A CA 1
ATOM 724 C C . SER A 1 94 ? 22.062 16.504 11.536 1.00 45.34 94 SER A C 1
ATOM 726 O O . SER A 1 94 ? 22.929 16.871 10.749 1.00 45.34 94 SER A O 1
ATOM 728 N N . SER A 1 95 ? 20.961 15.893 11.106 1.00 35.66 95 SER A N 1
ATOM 729 C CA . SER A 1 95 ? 20.351 16.348 9.856 1.00 35.66 95 SER A CA 1
ATOM 730 C C . SER A 1 95 ? 18.838 16.448 10.027 1.00 35.66 95 SER A C 1
ATOM 732 O O . SER A 1 95 ? 18.140 15.487 10.323 1.00 35.66 95 SER A O 1
ATOM 734 N N . SER A 1 96 ? 18.388 17.698 9.954 1.00 36.78 96 SER A N 1
ATOM 735 C CA . SER A 1 96 ? 17.036 18.170 9.666 1.00 36.78 96 SER A CA 1
ATOM 736 C C . SER A 1 96 ? 16.054 17.098 9.193 1.00 36.78 96 SER A C 1
ATOM 738 O O . SER A 1 96 ? 16.272 16.521 8.130 1.00 36.78 96 SER A O 1
ATOM 740 N N . LEU A 1 97 ? 14.926 16.945 9.900 1.00 45.75 97 LEU A N 1
ATOM 741 C CA . LEU A 1 97 ? 13.727 16.342 9.322 1.00 45.75 97 LEU A CA 1
ATOM 742 C C . LEU A 1 97 ? 13.397 17.087 8.020 1.00 45.75 97 LEU A C 1
ATOM 744 O O . LEU A 1 97 ? 13.049 18.274 8.087 1.00 45.75 97 LEU A O 1
ATOM 748 N N . PRO A 1 98 ? 13.459 16.449 6.841 1.00 42.19 98 PRO A N 1
ATOM 749 C CA . PRO A 1 98 ? 12.784 16.993 5.690 1.00 42.19 98 PRO A CA 1
ATOM 750 C C . PRO A 1 98 ? 11.299 16.735 5.928 1.00 42.19 98 PRO A C 1
ATOM 752 O O . PRO A 1 98 ? 10.836 15.598 6.002 1.00 42.19 98 PRO A O 1
ATOM 755 N N . GLN A 1 99 ? 10.534 17.810 6.071 1.00 53.06 99 GLN A N 1
ATOM 756 C CA . GLN A 1 99 ? 9.122 17.751 5.734 1.00 53.06 99 GLN A CA 1
ATOM 757 C C . GLN A 1 99 ? 9.007 17.202 4.306 1.00 53.06 99 GLN A C 1
ATOM 759 O O . GLN A 1 99 ? 9.497 17.831 3.371 1.00 53.06 99 GLN A O 1
ATOM 764 N N . GLY A 1 100 ? 8.376 16.046 4.136 1.00 46.47 100 GLY A N 1
ATOM 765 C CA . GLY A 1 100 ? 8.063 15.542 2.805 1.00 46.47 100 GLY A CA 1
ATOM 766 C C . GLY A 1 100 ? 7.621 14.093 2.825 1.00 46.47 100 GLY A C 1
ATOM 767 O O . GLY A 1 100 ? 8.455 13.218 2.982 1.00 46.47 100 GLY A O 1
ATOM 768 N N . ASP A 1 101 ? 6.314 13.894 2.656 1.00 56.03 101 ASP A N 1
ATOM 769 C CA . ASP A 1 101 ? 5.653 12.723 2.072 1.00 56.03 101 ASP A CA 1
ATOM 770 C C . ASP A 1 101 ? 6.027 11.335 2.604 1.00 56.03 101 ASP A C 1
ATOM 772 O O . ASP A 1 101 ? 7.159 10.892 2.487 1.00 56.03 101 ASP A O 1
ATOM 776 N N . GLY A 1 102 ? 5.041 10.555 3.067 1.00 57.88 102 GLY A N 1
ATOM 777 C CA . GLY A 1 102 ? 5.238 9.127 3.383 1.00 57.88 102 GLY A CA 1
ATOM 778 C C . GLY A 1 102 ? 5.864 8.311 2.235 1.00 57.88 102 GLY A C 1
ATOM 779 O O . GLY A 1 102 ? 6.432 7.252 2.474 1.00 57.88 102 GLY A O 1
ATOM 780 N N . ALA A 1 103 ? 5.853 8.844 1.007 1.00 66.56 103 ALA A N 1
ATOM 781 C CA . ALA A 1 103 ? 6.621 8.331 -0.122 1.00 66.56 103 ALA A CA 1
ATOM 782 C C . ALA A 1 103 ? 8.144 8.312 0.123 1.00 66.56 103 ALA A C 1
ATOM 784 O O . ALA A 1 103 ? 8.795 7.343 -0.251 1.00 66.56 103 ALA A O 1
ATOM 785 N N . SER A 1 104 ? 8.715 9.329 0.777 1.00 69.69 104 SER A N 1
ATOM 786 C CA . SER A 1 104 ? 10.156 9.387 1.061 1.00 69.69 104 SER A CA 1
ATOM 787 C C . SER A 1 104 ? 10.575 8.326 2.082 1.00 69.69 104 SER A C 1
ATOM 789 O O . SER A 1 104 ? 11.558 7.623 1.867 1.00 69.69 104 SER A O 1
ATOM 791 N N . LEU A 1 105 ? 9.779 8.139 3.141 1.00 72.50 105 LEU A N 1
ATOM 792 C CA . LEU A 1 105 ? 10.000 7.104 4.155 1.00 72.50 105 LEU A CA 1
ATOM 793 C C . LEU A 1 105 ? 9.867 5.695 3.566 1.00 72.50 105 LEU A C 1
ATOM 795 O O . LEU A 1 105 ? 10.665 4.812 3.879 1.00 72.50 105 LEU A O 1
ATOM 799 N N . PHE A 1 106 ? 8.892 5.489 2.677 1.00 77.31 106 PHE A N 1
ATOM 800 C CA . PHE A 1 106 ? 8.715 4.226 1.969 1.00 77.31 106 PHE A CA 1
ATOM 801 C C . PHE A 1 106 ? 9.899 3.916 1.048 1.00 77.31 106 PHE A C 1
ATOM 803 O O . PHE A 1 106 ? 10.439 2.810 1.090 1.00 77.31 106 PHE A O 1
ATOM 810 N N . GLU A 1 107 ? 10.345 4.893 0.254 1.00 81.44 107 GLU A N 1
ATOM 811 C CA . GLU A 1 107 ? 11.536 4.747 -0.582 1.00 81.44 107 GLU A CA 1
ATOM 812 C C . GLU A 1 107 ? 12.773 4.445 0.266 1.00 81.44 107 GLU A C 1
ATOM 814 O O . GLU A 1 107 ? 13.542 3.547 -0.067 1.00 81.44 107 GLU A O 1
ATOM 819 N N . GLU A 1 108 ? 12.967 5.142 1.383 1.00 83.38 108 GLU A N 1
ATOM 820 C CA . GLU A 1 108 ? 14.129 4.948 2.248 1.00 83.38 108 GLU A CA 1
ATOM 821 C C . GLU A 1 108 ? 14.152 3.550 2.885 1.00 83.38 108 GLU A C 1
ATOM 823 O O . GLU A 1 108 ? 15.190 2.879 2.864 1.00 83.38 108 GLU A O 1
ATOM 828 N N . ARG A 1 109 ? 12.992 3.049 3.333 1.00 84.38 109 ARG A N 1
ATOM 829 C CA . ARG A 1 109 ? 12.844 1.666 3.813 1.00 84.38 109 ARG A CA 1
ATOM 830 C C . ARG A 1 109 ? 13.059 0.637 2.704 1.00 84.38 109 ARG A C 1
ATOM 832 O O . ARG A 1 109 ? 13.738 -0.361 2.936 1.00 84.38 109 ARG A O 1
ATOM 839 N N . GLN A 1 110 ? 12.552 0.871 1.488 1.00 84.38 110 GLN A N 1
ATOM 840 C CA . GLN A 1 110 ? 12.826 -0.008 0.342 1.00 84.38 110 GLN A CA 1
ATOM 841 C C . GLN A 1 110 ? 14.320 -0.070 0.034 1.00 84.38 110 GLN A C 1
ATOM 843 O O . GLN A 1 110 ? 14.861 -1.153 -0.187 1.00 84.38 110 GLN A O 1
ATOM 848 N N . LYS A 1 111 ? 15.011 1.075 0.063 1.00 87.44 111 LYS A N 1
ATOM 849 C CA . LYS A 1 111 ? 16.462 1.114 -0.125 1.00 87.44 111 LYS A CA 1
ATOM 850 C C . LYS A 1 111 ? 17.179 0.306 0.957 1.00 87.44 111 LYS A C 1
ATOM 852 O O . LYS A 1 111 ? 18.048 -0.495 0.629 1.00 87.44 111 LYS A O 1
ATOM 857 N N . GLN A 1 112 ? 16.791 0.468 2.222 1.00 85.19 112 GLN A N 1
ATOM 858 C CA . GLN A 1 112 ? 17.359 -0.285 3.345 1.00 85.19 112 GLN A CA 1
ATOM 859 C C . GLN A 1 112 ? 17.114 -1.792 3.234 1.00 85.19 112 GLN A C 1
ATOM 861 O O . GLN A 1 112 ? 18.031 -2.564 3.490 1.00 85.19 112 GLN A O 1
ATOM 866 N N . PHE A 1 113 ? 15.925 -2.214 2.801 1.00 86.44 113 PHE A N 1
ATOM 867 C CA . PHE A 1 113 ? 15.598 -3.629 2.612 1.00 86.44 113 PHE A CA 1
ATOM 868 C C . PHE A 1 113 ? 16.408 -4.282 1.490 1.00 86.44 113 PHE A C 1
ATOM 870 O O . PHE A 1 113 ? 16.762 -5.456 1.578 1.00 86.44 113 PHE A O 1
ATOM 877 N N . LEU A 1 114 ? 16.685 -3.530 0.423 1.00 88.06 114 LEU A N 1
ATOM 878 C CA . LEU A 1 114 ? 17.456 -4.016 -0.716 1.00 88.06 114 LEU A CA 1
ATOM 879 C C . LEU A 1 114 ? 18.942 -4.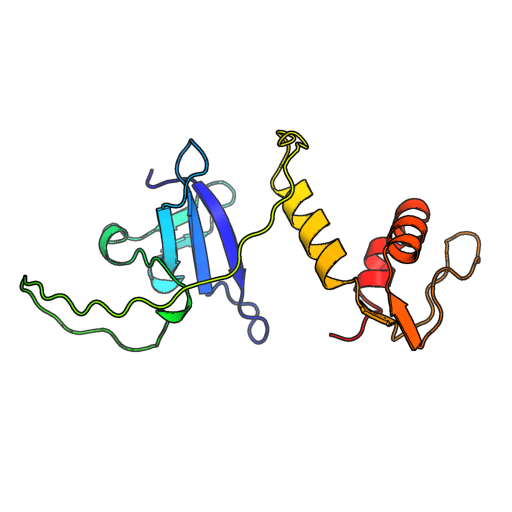168 -0.381 1.00 88.06 114 LEU A C 1
ATOM 881 O O . LEU A 1 114 ? 19.590 -5.063 -0.913 1.00 88.06 114 LEU A O 1
ATOM 885 N N . ILE A 1 115 ? 19.498 -3.324 0.490 1.00 90.00 115 ILE A N 1
ATOM 886 C CA . ILE A 1 115 ? 20.919 -3.383 0.853 1.00 90.00 115 ILE A CA 1
ATOM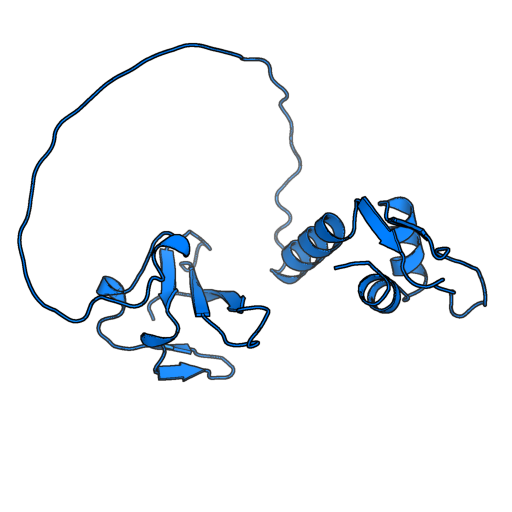 887 C C . ILE A 1 115 ? 21.236 -4.716 1.545 1.00 90.00 115 ILE A C 1
ATOM 889 O O . ILE A 1 115 ? 20.599 -5.110 2.515 1.00 90.00 115 ILE A O 1
ATOM 893 N N . GLY A 1 116 ? 22.260 -5.412 1.051 1.00 85.38 116 GLY A N 1
ATOM 894 C CA . GLY A 1 116 ? 22.692 -6.712 1.570 1.00 85.38 116 GLY A CA 1
ATOM 895 C C . GLY A 1 116 ? 21.975 -7.914 0.949 1.00 85.38 116 GLY A C 1
ATOM 896 O O . GLY A 1 116 ? 22.431 -9.042 1.136 1.00 85.38 116 GLY A O 1
ATOM 897 N N . LYS A 1 117 ? 20.913 -7.698 0.163 1.00 89.19 117 LYS A N 1
ATOM 898 C CA . LYS A 1 117 ? 20.248 -8.759 -0.605 1.00 89.19 117 LYS A CA 1
ATOM 899 C C . LYS A 1 117 ? 21.128 -9.238 -1.753 1.00 89.19 117 LYS A C 1
ATOM 901 O O . LYS A 1 117 ? 21.983 -8.504 -2.250 1.00 89.19 117 LYS A O 1
ATOM 906 N N . LYS A 1 118 ? 20.891 -10.469 -2.205 1.00 91.12 118 LYS A N 1
ATOM 907 C CA . LYS A 1 118 ? 21.586 -11.049 -3.355 1.00 91.12 118 LYS A CA 1
ATOM 908 C C . LYS A 1 118 ? 20.743 -10.912 -4.615 1.00 91.12 118 LYS A C 1
ATOM 910 O O . LYS A 1 118 ? 19.549 -11.199 -4.600 1.00 91.12 118 LYS A O 1
ATOM 915 N N . VAL A 1 119 ? 21.372 -10.497 -5.703 1.00 92.12 119 VAL A N 1
ATOM 916 C CA . VAL A 1 119 ? 20.747 -10.397 -7.019 1.00 92.12 119 VAL A CA 1
ATOM 917 C C . VAL A 1 119 ? 20.564 -11.803 -7.591 1.00 92.12 119 VAL A C 1
ATOM 919 O O . VAL A 1 119 ? 21.517 -12.574 -7.677 1.00 92.12 119 VAL A O 1
ATOM 922 N N . THR A 1 120 ? 19.347 -12.154 -7.991 1.00 91.38 120 THR A N 1
ATOM 923 C CA . THR A 1 120 ? 18.991 -13.462 -8.568 1.00 91.38 120 THR A CA 1
ATOM 924 C C . THR A 1 120 ? 18.995 -13.452 -10.093 1.00 91.38 120 THR A C 1
ATOM 926 O O . THR A 1 120 ? 18.993 -14.512 -10.714 1.00 91.38 120 THR A O 1
ATOM 929 N N . ARG A 1 121 ? 18.999 -12.269 -10.721 1.00 88.88 121 ARG A N 1
ATOM 930 C CA . ARG A 1 121 ? 19.039 -12.105 -12.181 1.00 88.88 121 ARG A CA 1
ATOM 931 C C . ARG A 1 121 ? 19.859 -10.882 -12.564 1.00 88.88 121 ARG A C 1
ATO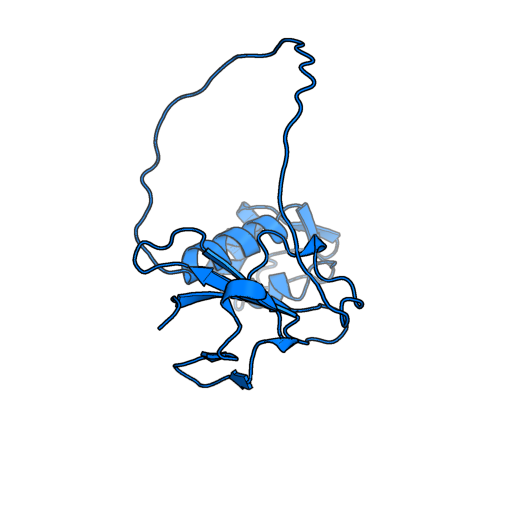M 933 O O . ARG A 1 121 ? 19.711 -9.829 -11.959 1.00 88.88 121 ARG A O 1
ATOM 940 N N . THR A 1 122 ? 20.675 -11.006 -13.606 1.00 90.62 122 THR A N 1
ATOM 941 C CA . THR A 1 122 ? 21.435 -9.876 -14.159 1.00 90.62 122 THR A CA 1
ATOM 942 C C . THR A 1 122 ? 20.493 -8.779 -14.663 1.00 90.62 122 THR A C 1
ATOM 944 O O . THR A 1 122 ? 19.595 -9.060 -15.458 1.00 90.62 122 THR A O 1
ATOM 947 N N . VAL A 1 123 ? 20.729 -7.538 -14.235 1.00 88.31 123 VAL A N 1
ATOM 948 C CA . VAL A 1 123 ? 19.929 -6.357 -14.596 1.00 88.31 123 VAL A CA 1
ATOM 949 C C . VAL A 1 123 ? 20.728 -5.476 -15.551 1.00 88.31 123 VAL A C 1
ATOM 951 O O . VAL A 1 123 ? 21.885 -5.139 -15.281 1.00 88.31 123 VAL A O 1
ATOM 954 N N . PHE A 1 124 ? 20.102 -5.072 -16.656 1.00 89.44 124 PHE A N 1
ATOM 955 C CA . PHE A 1 124 ? 20.705 -4.204 -17.668 1.00 89.44 124 PHE A CA 1
ATOM 956 C C . PHE A 1 124 ? 19.986 -2.856 -17.739 1.00 89.44 124 PHE A C 1
ATOM 958 O O . PHE A 1 124 ? 18.775 -2.774 -17.561 1.00 89.44 124 PHE A O 1
ATOM 965 N N . SER A 1 125 ? 20.738 -1.803 -18.042 1.00 87.38 125 SER A N 1
ATOM 966 C CA . SER A 1 125 ? 20.219 -0.487 -18.412 1.00 87.38 125 SER A CA 1
ATOM 967 C C . SER A 1 125 ? 19.569 -0.527 -19.799 1.00 87.38 125 SER A C 1
ATOM 969 O O . SER A 1 125 ? 19.891 -1.385 -20.623 1.00 87.38 125 SER A O 1
ATOM 971 N N . ASP A 1 126 ? 18.716 0.450 -20.107 1.00 84.19 126 ASP A N 1
ATOM 972 C CA . ASP A 1 126 ? 18.130 0.619 -21.445 1.00 84.19 126 ASP A CA 1
ATOM 973 C C . ASP A 1 126 ? 19.196 0.870 -22.532 1.00 84.19 126 ASP A C 1
ATOM 975 O O . ASP A 1 126 ? 18.970 0.605 -23.712 1.00 84.19 126 ASP A O 1
ATOM 979 N N . ALA A 1 127 ? 20.390 1.326 -22.136 1.00 80.88 127 ALA A N 1
ATOM 980 C CA . ALA A 1 127 ? 21.557 1.463 -23.010 1.00 80.88 127 ALA A CA 1
ATOM 981 C C . ALA A 1 127 ? 22.328 0.141 -23.240 1.00 80.88 127 ALA A C 1
ATOM 983 O O . ALA A 1 127 ? 23.327 0.133 -23.958 1.00 80.88 127 ALA A O 1
ATOM 984 N N . GLY A 1 128 ? 21.898 -0.969 -22.628 1.00 81.19 128 GLY A N 1
ATOM 985 C CA . GLY A 1 128 ? 22.572 -2.272 -22.689 1.00 81.19 128 GLY A CA 1
ATOM 986 C C . GLY A 1 128 ? 23.771 -2.419 -21.744 1.00 81.19 128 GLY A C 1
ATOM 987 O O . GLY A 1 128 ? 24.488 -3.415 -21.816 1.00 81.19 128 GLY A O 1
ATOM 988 N N . GLU A 1 129 ? 24.003 -1.448 -20.859 1.00 85.12 129 GLU A N 1
ATOM 989 C CA . GLU A 1 129 ? 25.037 -1.521 -19.822 1.00 85.12 129 GLU A CA 1
ATOM 990 C C . GLU A 1 129 ? 24.599 -2.456 -18.687 1.00 85.12 129 GLU A C 1
ATOM 992 O O . GLU A 1 129 ? 23.457 -2.396 -18.233 1.00 85.12 129 GLU A O 1
ATOM 997 N N . MET A 1 130 ? 25.496 -3.327 -18.223 1.00 86.88 130 MET A N 1
ATOM 998 C CA . MET A 1 130 ? 25.224 -4.216 -17.092 1.00 86.88 130 MET A CA 1
ATOM 999 C C . MET A 1 130 ? 25.268 -3.415 -15.789 1.00 86.88 130 MET A C 1
ATOM 1001 O O . MET A 1 130 ? 26.306 -2.855 -15.446 1.00 86.88 130 MET A O 1
ATOM 1005 N N . LEU A 1 131 ? 24.143 -3.369 -15.075 1.00 88.62 131 LEU A N 1
ATOM 1006 C CA . LEU A 1 131 ? 24.033 -2.659 -13.802 1.00 88.62 131 LEU A CA 1
ATOM 1007 C C . LEU A 1 131 ? 24.382 -3.580 -12.637 1.00 88.62 131 LEU A C 1
ATOM 1009 O O . LEU A 1 131 ? 25.189 -3.200 -11.799 1.00 88.62 131 LEU A O 1
ATOM 1013 N N . ALA A 1 132 ? 23.798 -4.781 -12.618 1.00 87.94 132 ALA A N 1
ATOM 1014 C CA . ALA A 1 132 ? 23.977 -5.788 -11.576 1.00 87.94 132 ALA A CA 1
ATOM 1015 C C . ALA A 1 132 ? 24.170 -7.168 -12.206 1.00 87.94 132 ALA A C 1
ATOM 1017 O O . ALA A 1 132 ? 23.441 -7.498 -13.145 1.00 87.94 132 ALA A O 1
ATOM 1018 N N . GLN A 1 133 ? 25.086 -7.984 -11.686 1.00 90.19 133 GLN A N 1
ATOM 1019 C CA . GLN A 1 133 ? 25.249 -9.374 -12.103 1.00 90.19 133 GLN A CA 1
ATOM 1020 C C . GLN A 1 133 ? 24.450 -10.319 -11.198 1.00 90.19 133 GLN A C 1
ATOM 1022 O O . GLN A 1 133 ? 24.297 -10.088 -9.999 1.00 90.19 133 GLN A O 1
ATOM 1027 N N . GLU A 1 134 ? 23.950 -11.420 -11.765 1.00 91.00 134 GLU A N 1
ATOM 1028 C CA . GLU A 1 134 ? 23.440 -12.534 -10.966 1.00 91.00 134 GLU A CA 1
ATOM 1029 C C . GLU A 1 134 ? 24.485 -12.983 -9.931 1.00 91.00 134 GLU A C 1
ATOM 1031 O O . GLU A 1 134 ? 25.615 -13.348 -10.259 1.00 91.00 134 GLU A O 1
ATOM 1036 N N . GLY A 1 135 ? 24.073 -12.968 -8.669 1.00 86.62 135 GLY A N 1
ATOM 1037 C CA . GLY A 1 135 ? 24.880 -13.322 -7.517 1.00 86.62 135 GLY A CA 1
ATOM 1038 C C . GLY A 1 135 ? 25.534 -12.149 -6.789 1.00 86.62 135 GLY A C 1
ATOM 1039 O O . GLY A 1 135 ? 26.086 -12.378 -5.710 1.00 86.62 135 GLY A O 1
ATOM 1040 N N . ASP A 1 136 ? 25.441 -10.929 -7.319 1.00 89.62 136 ASP A N 1
ATOM 1041 C CA . ASP A 1 136 ? 25.985 -9.736 -6.671 1.00 89.62 136 ASP A CA 1
ATOM 1042 C C . ASP A 1 136 ? 25.220 -9.373 -5.399 1.00 89.62 136 ASP A C 1
ATOM 1044 O O . ASP A 1 136 ? 24.021 -9.631 -5.267 1.00 89.62 136 ASP A O 1
ATOM 1048 N N . ILE A 1 137 ? 25.922 -8.742 -4.456 1.00 89.06 137 ILE 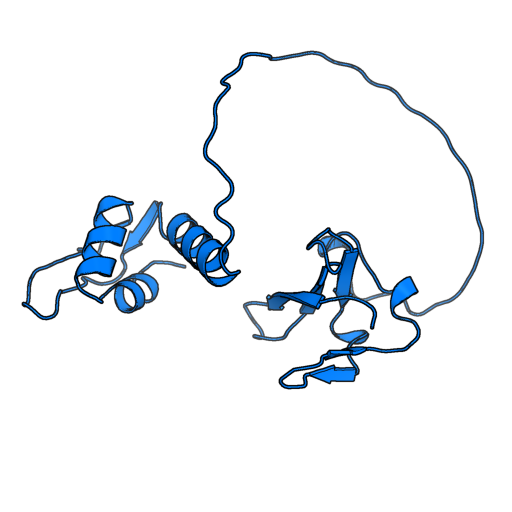A N 1
ATOM 1049 C CA . ILE A 1 137 ? 25.302 -8.157 -3.268 1.00 89.06 137 ILE A CA 1
ATOM 1050 C C . ILE A 1 137 ? 24.878 -6.735 -3.597 1.00 89.06 137 ILE A C 1
ATOM 1052 O O . ILE A 1 137 ? 25.667 -5.908 -4.060 1.00 89.06 137 ILE A O 1
ATOM 1056 N N . VAL A 1 138 ? 23.625 -6.446 -3.295 1.00 90.19 138 VAL A N 1
ATOM 1057 C CA . VAL A 1 138 ? 23.036 -5.140 -3.490 1.00 90.19 138 VAL A CA 1
ATOM 1058 C C . VAL A 1 138 ? 23.612 -4.149 -2.478 1.00 90.19 138 VAL A C 1
ATOM 1060 O O . VAL A 1 138 ? 23.532 -4.341 -1.265 1.00 90.19 138 VAL A O 1
ATOM 1063 N N . ASN A 1 139 ? 24.207 -3.071 -2.985 1.00 89.88 139 ASN A N 1
ATOM 1064 C CA . ASN A 1 139 ? 24.787 -1.990 -2.194 1.00 89.88 139 ASN A CA 1
ATOM 1065 C C . ASN A 1 139 ? 24.206 -0.629 -2.617 1.00 89.88 139 ASN A C 1
ATOM 1067 O O . ASN A 1 139 ? 23.498 -0.522 -3.620 1.00 89.88 139 ASN A O 1
ATOM 1071 N N . LEU A 1 140 ? 24.511 0.425 -1.857 1.00 85.62 140 LEU A N 1
ATOM 1072 C CA . LEU A 1 140 ? 23.979 1.765 -2.127 1.00 85.62 140 LEU A CA 1
ATOM 1073 C C . LEU A 1 140 ? 24.376 2.295 -3.518 1.00 85.62 140 LEU A C 1
ATOM 1075 O O . LEU A 1 140 ? 23.570 2.935 -4.189 1.00 85.62 140 LEU A O 1
ATOM 1079 N N . GLU A 1 141 ? 25.596 2.000 -3.975 1.00 87.50 141 GLU A N 1
ATOM 1080 C CA . GLU A 1 141 ? 26.081 2.410 -5.298 1.00 87.50 141 GLU A CA 1
ATOM 1081 C C . GLU A 1 141 ? 25.258 1.764 -6.425 1.00 87.50 141 GLU A C 1
ATOM 1083 O O . GLU A 1 141 ? 24.898 2.424 -7.400 1.00 87.50 141 GLU A O 1
ATOM 1088 N N . LEU A 1 142 ? 24.913 0.485 -6.270 1.00 88.12 142 LEU A N 1
ATOM 1089 C CA . LEU A 1 142 ? 24.092 -0.274 -7.202 1.00 88.12 142 LEU A CA 1
ATOM 1090 C C . LEU A 1 142 ? 22.661 0.264 -7.260 1.00 88.12 142 LEU A C 1
ATOM 1092 O O . LEU A 1 142 ? 22.105 0.410 -8.349 1.00 88.12 142 LEU A O 1
ATOM 1096 N N . LEU A 1 143 ? 22.083 0.601 -6.103 1.00 88.75 143 LEU A N 1
ATOM 1097 C CA . LEU A 1 143 ? 20.756 1.213 -6.020 1.00 88.75 143 LEU A CA 1
ATOM 1098 C C . LEU A 1 143 ? 20.705 2.543 -6.765 1.00 88.75 143 LEU A C 1
ATOM 1100 O O . LEU A 1 143 ? 19.775 2.778 -7.534 1.00 88.75 143 LEU A O 1
ATOM 1104 N N . GLU A 1 144 ? 21.705 3.402 -6.568 1.00 88.69 144 GLU A N 1
ATOM 1105 C CA . GLU A 1 144 ? 21.772 4.688 -7.261 1.00 88.69 144 GLU A CA 1
ATOM 1106 C C . GLU A 1 144 ? 21.977 4.511 -8.770 1.00 88.69 144 GLU A C 1
ATOM 1108 O O . GLU A 1 144 ? 21.293 5.170 -9.555 1.00 88.69 144 GLU A O 1
ATOM 1113 N N . LYS A 1 145 ? 22.826 3.567 -9.203 1.00 88.50 145 LYS A N 1
ATOM 1114 C CA . LYS A 1 145 ? 22.976 3.219 -10.628 1.00 88.50 145 LYS A CA 1
ATOM 1115 C C . LYS A 1 145 ? 21.656 2.745 -11.236 1.00 88.50 145 LYS A C 1
ATOM 1117 O O . LYS A 1 145 ? 21.260 3.230 -12.295 1.00 88.50 145 LYS A O 1
ATOM 1122 N N . ALA A 1 146 ? 20.943 1.852 -10.552 1.00 89.00 146 ALA A N 1
ATOM 1123 C CA . ALA A 1 146 ? 19.641 1.367 -10.996 1.00 89.00 146 ALA A CA 1
ATOM 1124 C C . ALA A 1 146 ? 18.580 2.477 -11.009 1.00 89.00 146 ALA A C 1
ATOM 1126 O O . ALA A 1 146 ? 17.767 2.528 -11.928 1.00 89.00 146 ALA A O 1
ATOM 1127 N N . ARG A 1 147 ? 18.606 3.403 -10.046 1.00 87.69 147 ARG A N 1
ATOM 1128 C CA . ARG A 1 147 ? 17.705 4.562 -10.000 1.00 87.69 147 ARG A CA 1
ATOM 1129 C C . ARG A 1 147 ? 17.937 5.507 -11.176 1.00 87.69 147 ARG A C 1
ATOM 1131 O O . ARG A 1 147 ? 16.982 5.865 -11.858 1.00 87.69 147 ARG A O 1
ATOM 1138 N N . VAL A 1 148 ? 19.189 5.891 -11.433 1.00 87.88 148 VAL A N 1
ATOM 1139 C CA . VAL A 1 148 ? 19.548 6.783 -12.551 1.00 87.88 148 VAL A CA 1
ATOM 1140 C C . VAL A 1 148 ? 19.218 6.138 -13.899 1.00 87.88 148 VAL A C 1
ATOM 1142 O O . VAL A 1 148 ? 18.770 6.829 -14.809 1.00 87.88 148 VAL A O 1
ATOM 1145 N N . ALA A 1 149 ? 19.373 4.817 -14.010 1.00 87.06 149 ALA A N 1
ATOM 1146 C CA . ALA A 1 149 ? 19.018 4.059 -15.205 1.00 87.06 149 ALA A CA 1
ATOM 1147 C C . ALA A 1 149 ? 17.514 3.737 -15.333 1.00 87.06 149 ALA A C 1
ATOM 1149 O O . ALA A 1 149 ? 17.127 3.086 -16.296 1.00 87.06 149 ALA A O 1
ATOM 1150 N N . GLY A 1 150 ? 16.662 4.129 -14.373 1.00 87.00 150 GLY A N 1
ATOM 1151 C CA . GLY A 1 150 ? 15.229 3.794 -14.384 1.00 87.00 150 GLY A CA 1
ATOM 1152 C C . GLY A 1 150 ? 14.918 2.305 -14.155 1.00 87.00 150 GLY A C 1
ATOM 1153 O O . GLY A 1 150 ? 13.789 1.866 -14.356 1.00 87.00 150 GLY A O 1
ATOM 1154 N N . LYS A 1 151 ? 15.904 1.523 -13.704 1.00 89.94 151 LYS A N 1
ATOM 1155 C CA . LYS A 1 151 ? 15.849 0.068 -13.485 1.00 89.94 151 LYS A CA 1
ATOM 1156 C C . LYS A 1 151 ? 15.669 -0.336 -12.024 1.00 89.94 151 LYS A C 1
ATOM 1158 O O . LYS A 1 151 ? 15.781 -1.511 -11.697 1.00 89.94 151 LYS A O 1
ATOM 1163 N N . PHE A 1 152 ? 15.353 0.611 -11.143 1.00 87.94 152 PHE A N 1
ATOM 1164 C CA . PHE A 1 152 ? 15.140 0.343 -9.717 1.00 87.94 152 PHE A CA 1
ATOM 1165 C C . PHE A 1 152 ? 14.053 -0.716 -9.471 1.00 87.94 152 PHE A C 1
ATOM 1167 O O . PHE A 1 152 ? 14.271 -1.654 -8.718 1.00 87.94 152 PHE A O 1
ATOM 1174 N N . ILE A 1 153 ? 12.922 -0.626 -10.177 1.00 87.69 153 ILE A N 1
ATOM 1175 C CA . ILE A 1 153 ? 11.807 -1.583 -10.052 1.00 87.69 153 ILE A CA 1
ATOM 1176 C C . ILE A 1 153 ? 12.227 -2.990 -10.513 1.00 87.69 153 ILE A C 1
ATOM 1178 O O . ILE A 1 153 ? 11.873 -3.985 -9.884 1.00 87.69 153 ILE A O 1
ATOM 1182 N N . GLU A 1 154 ? 13.008 -3.076 -11.594 1.00 86.44 154 GLU A N 1
ATOM 1183 C CA . GLU A 1 154 ? 13.532 -4.340 -12.127 1.00 86.44 154 GLU A CA 1
ATOM 1184 C C . GLU A 1 154 ? 14.548 -4.970 -11.164 1.00 86.44 154 GLU A C 1
ATOM 1186 O O . GLU A 1 154 ? 14.517 -6.181 -10.941 1.00 86.44 154 GLU A O 1
ATOM 1191 N N . LEU A 1 155 ? 15.390 -4.143 -10.534 1.00 87.88 155 LEU A N 1
ATOM 1192 C CA . LEU A 1 155 ? 16.313 -4.572 -9.487 1.00 87.88 155 LEU A CA 1
ATOM 1193 C C . LEU A 1 155 ? 15.553 -5.108 -8.265 1.00 87.88 155 LEU A C 1
ATOM 1195 O O . LEU A 1 155 ? 15.872 -6.197 -7.804 1.00 87.88 155 LEU A O 1
ATOM 1199 N N . THR A 1 156 ? 14.506 -4.420 -7.799 1.00 87.31 156 THR A N 1
ATOM 1200 C CA . THR A 1 156 ? 13.660 -4.875 -6.678 1.00 87.31 156 THR A CA 1
ATOM 1201 C C . THR A 1 156 ? 12.960 -6.206 -6.962 1.00 87.31 156 THR A C 1
ATOM 1203 O O . THR A 1 156 ? 12.769 -7.006 -6.053 1.00 87.31 156 THR A O 1
ATOM 1206 N N . ALA A 1 157 ? 12.606 -6.485 -8.218 1.00 87.81 157 ALA A N 1
ATOM 1207 C CA . ALA A 1 157 ? 12.038 -7.774 -8.620 1.00 87.81 157 ALA A CA 1
ATOM 1208 C C . ALA A 1 157 ? 13.091 -8.888 -8.791 1.00 87.8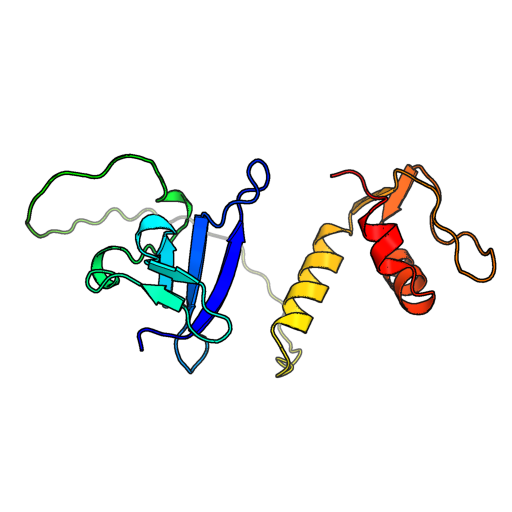1 157 ALA A C 1
ATOM 1210 O O . ALA A 1 157 ? 12.736 -10.060 -8.911 1.00 87.81 157 ALA A O 1
ATOM 1211 N N . SER A 1 158 ? 14.375 -8.525 -8.835 1.00 87.50 158 SER A N 1
ATOM 1212 C CA . SER A 1 158 ? 15.501 -9.420 -9.132 1.00 87.50 158 SER A CA 1
ATOM 1213 C C . SER A 1 158 ? 16.396 -9.663 -7.917 1.00 87.50 158 SER A C 1
ATOM 1215 O O . SER A 1 158 ? 17.548 -10.060 -8.082 1.00 87.50 158 SER A O 1
ATOM 1217 N N . VAL A 1 159 ? 15.899 -9.419 -6.704 1.00 88.75 159 VAL A N 1
ATOM 1218 C CA . VAL A 1 159 ? 16.585 -9.750 -5.449 1.00 88.75 159 VAL A CA 1
ATOM 1219 C C . VAL A 1 159 ? 15.935 -10.948 -4.768 1.00 88.75 159 VAL A C 1
ATOM 1221 O O . VAL A 1 159 ? 14.740 -11.187 -4.915 1.00 88.75 159 VAL A O 1
ATOM 1224 N N . ASP A 1 160 ? 16.739 -11.709 -4.036 1.00 82.50 160 ASP A N 1
ATOM 1225 C CA . ASP A 1 160 ? 16.280 -12.851 -3.244 1.00 82.50 160 ASP A CA 1
ATOM 1226 C C . ASP A 1 160 ? 15.439 -12.366 -2.050 1.00 82.50 160 ASP A C 1
ATOM 1228 O O . ASP A 1 160 ? 15.842 -11.430 -1.351 1.00 82.50 160 ASP A O 1
ATOM 1232 N N . VAL A 1 161 ? 14.248 -12.938 -1.840 1.00 66.69 161 VAL A N 1
ATOM 1233 C CA . VAL A 1 161 ? 13.311 -12.497 -0.786 1.00 66.69 161 VAL A CA 1
ATOM 1234 C C . VAL A 1 161 ? 13.603 -13.214 0.520 1.00 66.69 161 VAL A C 1
ATOM 1236 O O . VAL A 1 161 ? 13.609 -14.459 0.516 1.00 66.69 161 VAL A O 1
#

Foldseek 3Di:
DQADFLDFDADPPPRDGQWTFGAHPVRDGDAIQGPVQWDDDDPHDTDGHPCRNVRGHRDPVPPDPDDDDDDDDDDDDDDDDDDDDDDDDDDDDDDDDPPDDPVVVVVVVLLVVQAQWFFQDFDAAPVRHTLDHHGDGDHPVSCVSCVVSVNNVVRSVGTDD

Radius of gyration: 22.25 Å; chains: 1; bounding box: 48×34×65 Å